Protein AF-A0A917TD80-F1 (afdb_monomer_lite)

Secondary structure (DSSP, 8-state):
-GGGGTTHHHHHHHHHHHHHHHHHHHHHHH-HHHHHHHHHHHHHHHHHHHHHHHHHHHHHHH-GGGHHHHHHHHHHHHHHHHHHHHHHHHTTT-TTHHHHHHHHHHHHHHHHHHHHHHHHHS--S----

Structure (mmCIF, N/CA/C/O backbone):
data_AF-A0A917TD80-F1
#
_entry.id   AF-A0A917TD80-F1
#
loop_
_atom_site.group_PDB
_atom_site.id
_atom_site.type_symbol
_atom_site.label_atom_id
_atom_site.label_alt_id
_atom_site.label_comp_id
_atom_site.label_asym_id
_atom_site.label_entity_id
_atom_site.label_seq_id
_atom_site.pdbx_PDB_ins_code
_atom_site.Cartn_x
_atom_site.Cartn_y
_atom_site.Cartn_z
_atom_site.occupancy
_atom_site.B_iso_or_equiv
_atom_site.auth_seq_id
_atom_site.auth_comp_id
_atom_site.auth_asym_id
_atom_site.auth_atom_id
_atom_site.pdbx_PDB_model_num
ATOM 1 N N . MET A 1 1 ? -18.780 4.082 11.396 1.00 79.00 1 MET A N 1
ATOM 2 C CA . MET A 1 1 ? -17.655 3.955 10.441 1.00 79.00 1 MET A CA 1
ATOM 3 C C . MET A 1 1 ? -16.436 4.791 10.845 1.00 79.00 1 MET A C 1
ATOM 5 O O . MET A 1 1 ? -15.407 4.204 11.138 1.00 79.00 1 MET A O 1
ATOM 9 N N . LYS A 1 2 ? -16.550 6.126 10.973 1.00 76.6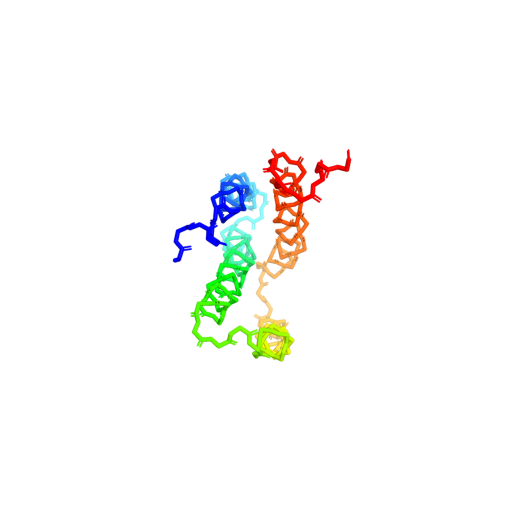2 2 LYS A N 1
ATOM 10 C CA . LYS A 1 2 ? -15.425 7.053 11.251 1.00 76.62 2 LYS A CA 1
ATOM 11 C C . LYS A 1 2 ? -14.488 6.639 12.404 1.00 76.62 2 LYS A C 1
ATOM 13 O O . LYS A 1 2 ? -13.281 6.622 12.209 1.00 76.62 2 LYS A O 1
ATOM 18 N N . LYS A 1 3 ? -15.024 6.230 13.566 1.00 81.44 3 LYS A N 1
ATOM 19 C CA . LYS A 1 3 ? -14.215 5.764 14.718 1.00 81.44 3 LYS A CA 1
ATOM 20 C C . LYS A 1 3 ? -13.378 4.505 14.419 1.00 81.44 3 LYS A C 1
ATOM 22 O O . LYS A 1 3 ? -12.277 4.378 14.927 1.00 81.44 3 LYS A O 1
ATOM 27 N N . ARG A 1 4 ? -13.866 3.590 13.570 1.00 82.00 4 ARG A N 1
ATOM 28 C CA . ARG A 1 4 ? -13.180 2.319 13.250 1.00 82.00 4 ARG A CA 1
ATO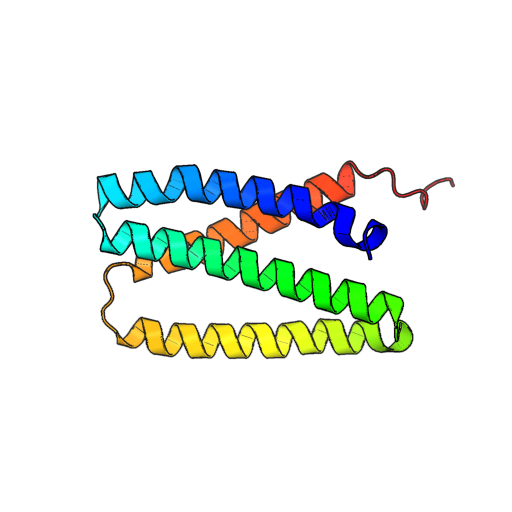M 29 C C . ARG A 1 4 ? -12.062 2.478 12.207 1.00 82.00 4 ARG A C 1
ATOM 31 O O . ARG A 1 4 ? -11.232 1.590 12.071 1.00 82.00 4 ARG A O 1
ATOM 38 N N . LEU A 1 5 ? -12.022 3.610 11.499 1.00 90.06 5 LEU A N 1
ATOM 39 C CA . LEU A 1 5 ? -11.054 3.907 10.432 1.00 90.06 5 LEU A CA 1
ATOM 40 C C . LEU A 1 5 ? -10.058 5.012 10.816 1.00 90.06 5 LEU A C 1
ATOM 42 O O . LEU A 1 5 ? -9.388 5.562 9.950 1.00 90.06 5 LEU A O 1
ATOM 46 N N . GLN A 1 6 ? -9.932 5.352 12.103 1.00 90.12 6 GLN A N 1
ATOM 47 C CA . GLN A 1 6 ? -9.017 6.413 12.556 1.00 90.12 6 GLN A CA 1
ATOM 48 C C . GLN A 1 6 ? -7.534 6.104 12.293 1.00 90.12 6 GLN A C 1
ATOM 50 O O . GLN A 1 6 ? -6.727 7.026 12.245 1.00 90.12 6 GLN A O 1
ATOM 55 N N . HIS A 1 7 ? -7.191 4.832 12.084 1.00 88.94 7 HIS A N 1
ATOM 56 C CA . HIS A 1 7 ? -5.853 4.380 11.703 1.00 88.94 7 HIS A CA 1
ATOM 57 C C . HIS A 1 7 ? -5.543 4.585 10.212 1.00 88.94 7 HIS A C 1
ATOM 59 O O . HIS A 1 7 ? -4.379 4.606 9.820 1.00 88.94 7 HIS A O 1
ATOM 65 N N . LEU A 1 8 ? -6.574 4.712 9.369 1.00 91.81 8 LEU A N 1
ATOM 66 C CA . LEU A 1 8 ? -6.432 4.719 7.915 1.00 91.81 8 LEU A CA 1
ATOM 67 C C . LEU A 1 8 ? -5.629 5.928 7.391 1.00 91.81 8 LEU A C 1
ATOM 69 O O . LEU A 1 8 ? -4.762 5.715 6.545 1.00 91.81 8 LEU A O 1
ATOM 73 N N . PRO A 1 9 ? -5.819 7.167 7.900 1.00 95.00 9 PRO A N 1
ATOM 74 C CA . PRO A 1 9 ? -5.027 8.313 7.454 1.00 95.00 9 PRO A CA 1
ATOM 75 C C . PRO A 1 9 ? -3.518 8.134 7.645 1.00 95.00 9 PRO A C 1
ATOM 77 O O . PRO A 1 9 ? -2.756 8.554 6.784 1.00 95.00 9 PRO A O 1
ATOM 80 N N . ALA A 1 10 ? -3.075 7.482 8.727 1.00 94.25 10 ALA A N 1
ATOM 81 C CA . ALA A 1 10 ? -1.650 7.260 8.978 1.00 94.25 10 ALA A CA 1
ATOM 82 C C . ALA A 1 10 ? -1.012 6.384 7.887 1.00 94.25 10 ALA A C 1
ATOM 84 O O . ALA A 1 10 ? 0.030 6.741 7.340 1.00 94.25 10 ALA A O 1
ATOM 85 N N . GLY A 1 11 ? -1.673 5.277 7.526 1.00 95.56 11 GLY A N 1
ATOM 86 C CA . GLY A 1 11 ? -1.233 4.410 6.430 1.00 95.56 11 GLY A CA 1
ATOM 87 C C . GLY A 1 11 ? -1.257 5.125 5.078 1.00 95.56 11 GLY A C 1
ATOM 88 O O . GLY A 1 11 ? -0.279 5.075 4.341 1.00 95.56 11 GLY A O 1
ATOM 89 N N . LEU A 1 12 ? -2.332 5.861 4.777 1.00 97.25 12 LEU A N 1
ATOM 90 C CA . LEU A 1 12 ? -2.465 6.593 3.513 1.00 97.25 12 LEU A CA 1
ATOM 91 C C . LEU A 1 12 ? -1.404 7.687 3.343 1.00 97.25 12 LEU A C 1
ATOM 93 O O . LEU A 1 12 ? -0.837 7.807 2.262 1.00 97.25 12 LEU A O 1
ATOM 97 N N . ILE A 1 13 ? -1.097 8.451 4.397 1.00 97.81 13 ILE A N 1
ATOM 98 C CA . ILE A 1 13 ? -0.032 9.465 4.365 1.00 97.81 13 ILE A CA 1
ATOM 99 C C . ILE A 1 13 ? 1.328 8.798 4.141 1.00 97.81 13 ILE A C 1
ATOM 101 O O . ILE A 1 13 ? 2.110 9.270 3.318 1.00 97.81 13 ILE A O 1
ATOM 105 N N . ALA A 1 14 ? 1.600 7.683 4.825 1.00 97.50 14 ALA A N 1
ATOM 106 C CA . ALA A 1 14 ? 2.851 6.950 4.660 1.00 97.50 14 ALA A CA 1
ATOM 107 C C . ALA A 1 14 ? 3.014 6.395 3.232 1.00 97.50 14 ALA A C 1
ATOM 109 O O . ALA A 1 14 ? 4.082 6.532 2.638 1.00 97.50 14 ALA A O 1
ATOM 110 N N . MET A 1 15 ? 1.950 5.843 2.640 1.00 98.44 15 MET A N 1
ATOM 111 C CA . MET A 1 15 ? 1.978 5.380 1.248 1.00 98.44 15 MET A CA 1
ATOM 112 C C . MET A 1 15 ? 2.065 6.531 0.247 1.00 98.44 15 MET A C 1
ATOM 114 O O . MET A 1 15 ? 2.743 6.390 -0.766 1.00 98.44 15 MET A O 1
ATOM 118 N N . ALA A 1 16 ? 1.424 7.672 0.516 1.00 97.94 16 ALA A N 1
ATOM 119 C CA . ALA A 1 16 ? 1.546 8.860 -0.325 1.00 97.94 16 ALA A CA 1
ATOM 120 C C . ALA A 1 16 ? 2.989 9.384 -0.332 1.00 97.94 16 ALA A C 1
ATOM 122 O O . ALA A 1 16 ? 3.531 9.667 -1.397 1.00 97.94 16 ALA A O 1
ATOM 123 N N . ALA A 1 17 ? 3.641 9.437 0.834 1.00 98.19 17 ALA A N 1
ATOM 124 C CA . ALA A 1 17 ? 5.058 9.774 0.932 1.00 98.19 17 ALA A CA 1
ATOM 125 C C . ALA A 1 17 ? 5.929 8.766 0.165 1.00 98.19 17 ALA A C 1
ATOM 127 O O . ALA A 1 17 ? 6.790 9.168 -0.617 1.00 98.19 17 ALA A O 1
ATOM 128 N N . LEU A 1 18 ? 5.663 7.464 0.323 1.00 98.12 18 LEU A N 1
ATOM 129 C CA . LEU A 1 18 ? 6.372 6.421 -0.416 1.00 98.12 18 LEU A CA 1
ATOM 130 C C . LEU A 1 18 ? 6.207 6.596 -1.933 1.00 98.12 18 LEU A C 1
ATOM 132 O O . LEU A 1 18 ? 7.197 6.537 -2.656 1.00 98.12 18 LEU A O 1
ATOM 136 N N . LEU A 1 19 ? 4.991 6.866 -2.416 1.00 98.12 19 LEU A N 1
ATOM 137 C CA . LEU A 1 19 ? 4.696 7.097 -3.832 1.00 98.12 19 LEU A CA 1
ATOM 138 C C . LEU A 1 19 ? 5.465 8.305 -4.383 1.00 98.12 19 LEU A C 1
ATOM 140 O O . LEU A 1 19 ? 6.137 8.192 -5.406 1.00 98.12 19 LEU A O 1
ATOM 144 N N . VAL A 1 20 ? 5.383 9.444 -3.687 1.00 98.44 20 VAL A N 1
ATOM 145 C CA . VAL A 1 20 ? 6.007 10.714 -4.095 1.00 98.44 20 VAL A CA 1
ATOM 146 C C . VAL A 1 20 ? 7.527 10.596 -4.178 1.00 98.44 20 VAL A C 1
ATOM 148 O O . VAL A 1 20 ? 8.134 11.250 -5.016 1.00 98.44 20 VAL A O 1
ATOM 151 N N . VAL A 1 21 ? 8.150 9.754 -3.353 1.00 98.25 21 VAL A N 1
ATOM 152 C CA . VAL A 1 21 ? 9.602 9.530 -3.393 1.00 98.25 21 VAL A CA 1
ATOM 153 C C . VAL A 1 21 ? 9.986 8.505 -4.460 1.00 98.25 21 VAL A C 1
ATOM 155 O O . VAL A 1 21 ? 10.914 8.720 -5.236 1.00 98.25 21 VAL A O 1
ATOM 158 N N . THR A 1 22 ? 9.288 7.373 -4.506 1.00 97.81 22 THR A N 1
ATOM 159 C CA . THR A 1 22 ? 9.727 6.214 -5.295 1.00 97.81 22 THR A CA 1
ATOM 160 C C . THR A 1 22 ? 9.391 6.321 -6.777 1.00 97.81 22 THR A C 1
ATOM 162 O O . THR A 1 22 ? 10.182 5.859 -7.593 1.00 97.81 22 THR A O 1
ATOM 165 N N . VAL A 1 23 ? 8.277 6.958 -7.153 1.00 98.12 23 VAL A N 1
ATOM 166 C CA . VAL A 1 23 ? 7.901 7.111 -8.568 1.00 98.12 23 VAL A CA 1
ATOM 167 C C . VAL A 1 23 ? 8.890 8.009 -9.323 1.00 98.12 23 VAL A C 1
ATOM 169 O O . VAL A 1 23 ? 9.384 7.567 -10.362 1.00 98.12 23 VAL A O 1
ATOM 172 N N . PRO A 1 24 ? 9.262 9.211 -8.831 1.00 98.19 24 PRO A N 1
ATOM 173 C CA . PRO A 1 24 ? 10.288 10.023 -9.484 1.00 98.19 24 PRO A CA 1
ATOM 174 C C . PRO A 1 24 ? 11.659 9.346 -9.493 1.00 98.19 24 PRO A C 1
ATOM 176 O O . PRO A 1 24 ? 12.374 9.442 -10.486 1.00 98.19 24 PRO A O 1
ATOM 179 N N . LEU A 1 25 ? 12.015 8.628 -8.421 1.00 97.75 25 LEU A N 1
ATOM 180 C CA . LEU A 1 25 ? 13.277 7.891 -8.344 1.00 97.75 25 LEU A CA 1
ATOM 181 C C . LEU A 1 25 ? 13.355 6.784 -9.405 1.00 97.75 25 LEU A C 1
ATOM 183 O O . LEU A 1 25 ? 14.361 6.671 -10.102 1.00 97.75 25 LEU A O 1
ATOM 187 N N . ALA A 1 26 ? 12.288 5.996 -9.549 1.00 97.12 26 ALA A N 1
ATOM 188 C CA . ALA A 1 26 ? 12.190 4.946 -10.556 1.00 97.12 26 ALA A CA 1
ATOM 189 C C . ALA A 1 26 ? 12.195 5.528 -11.977 1.00 97.12 26 ALA A C 1
ATOM 191 O O . ALA A 1 26 ? 12.901 5.017 -12.845 1.00 97.12 26 ALA A O 1
ATOM 192 N N . LEU A 1 27 ? 11.473 6.636 -12.196 1.00 97.56 27 LEU A N 1
ATOM 193 C CA . LEU A 1 27 ? 11.469 7.355 -13.471 1.00 97.56 27 LEU A CA 1
ATOM 194 C C . LEU A 1 27 ? 12.871 7.828 -13.860 1.00 97.56 27 LEU A C 1
ATOM 196 O O . LEU A 1 27 ? 13.285 7.644 -15.000 1.00 97.56 27 LEU A O 1
ATOM 200 N N . TRP A 1 28 ? 13.587 8.436 -12.914 1.00 98.00 28 TRP A N 1
ATOM 201 C CA . TRP A 1 28 ? 14.918 8.986 -13.141 1.00 98.00 28 TRP A CA 1
ATOM 202 C C . TRP A 1 28 ? 15.969 7.901 -13.397 1.00 98.00 28 TRP A C 1
ATOM 204 O O . TRP A 1 28 ? 16.838 8.088 -14.244 1.00 98.00 28 TRP A O 1
ATOM 214 N N . ARG A 1 29 ? 15.888 6.771 -12.685 1.00 97.06 29 ARG A N 1
ATOM 215 C CA . ARG A 1 29 ? 16.884 5.696 -12.767 1.00 97.06 29 ARG A CA 1
ATOM 216 C C . ARG A 1 29 ? 16.671 4.772 -13.968 1.00 97.06 29 ARG A C 1
ATOM 218 O O . ARG A 1 29 ? 17.626 4.475 -14.674 1.00 97.06 29 ARG A O 1
ATOM 225 N N . ASP A 1 30 ? 15.434 4.320 -14.171 1.00 95.50 30 ASP A N 1
ATOM 226 C CA . ASP A 1 30 ? 15.115 3.184 -15.048 1.00 95.50 30 ASP A CA 1
ATOM 227 C C . ASP A 1 30 ? 13.960 3.494 -16.034 1.00 95.50 30 ASP A C 1
ATOM 229 O O . ASP A 1 30 ? 13.514 2.628 -16.789 1.00 95.50 30 ASP A O 1
ATOM 233 N N . GLY A 1 31 ? 13.466 4.738 -16.061 1.00 96.62 31 GLY A N 1
ATOM 234 C CA . GLY A 1 31 ? 12.514 5.233 -17.057 1.00 96.62 31 GLY A CA 1
ATOM 235 C C . GLY A 1 31 ? 11.030 5.000 -16.740 1.00 96.62 31 GLY A C 1
ATOM 236 O O . GLY A 1 31 ? 10.620 4.643 -15.635 1.00 96.62 31 GLY A O 1
ATOM 237 N N . ALA A 1 32 ? 10.174 5.243 -17.737 1.00 97.06 32 ALA A N 1
ATOM 238 C CA . ALA A 1 32 ? 8.718 5.292 -17.554 1.00 97.06 32 ALA A CA 1
ATOM 239 C C . ALA A 1 32 ? 8.090 3.940 -17.153 1.00 97.06 32 ALA A C 1
ATOM 241 O O . ALA A 1 32 ? 7.130 3.895 -16.376 1.00 97.06 32 ALA A O 1
ATOM 242 N N . ALA A 1 33 ? 8.641 2.824 -17.642 1.00 96.31 33 ALA A N 1
ATOM 243 C CA . ALA A 1 33 ? 8.178 1.490 -17.259 1.00 96.31 33 ALA A CA 1
ATOM 244 C C . ALA A 1 33 ? 8.449 1.206 -15.770 1.00 96.31 33 ALA A C 1
ATOM 246 O O . ALA A 1 33 ? 7.586 0.685 -15.069 1.00 96.31 33 ALA A O 1
ATOM 247 N N . ALA A 1 34 ? 9.604 1.629 -15.256 1.00 96.50 34 ALA A N 1
ATOM 248 C CA . ALA A 1 34 ? 9.926 1.532 -13.838 1.00 96.50 34 ALA A CA 1
ATOM 249 C C . ALA A 1 34 ? 9.027 2.428 -12.975 1.00 96.50 34 ALA A C 1
ATOM 251 O O . ALA A 1 34 ? 8.511 1.978 -11.953 1.00 96.50 34 ALA A O 1
ATOM 252 N N . ALA A 1 35 ? 8.771 3.665 -13.411 1.00 97.62 35 ALA A N 1
ATOM 253 C CA . ALA A 1 35 ? 7.867 4.590 -12.724 1.00 97.62 35 ALA A CA 1
ATOM 254 C C . ALA A 1 35 ? 6.438 4.036 -12.598 1.00 97.62 35 ALA A C 1
ATOM 256 O O . ALA A 1 35 ? 5.819 4.125 -11.536 1.00 97.62 35 ALA A O 1
ATOM 257 N N . SER A 1 36 ? 5.923 3.424 -13.669 1.00 97.62 36 SER A N 1
ATOM 258 C CA . SER A 1 36 ? 4.610 2.768 -13.657 1.00 97.62 36 SER A CA 1
ATOM 259 C C . SER A 1 36 ? 4.601 1.500 -12.800 1.00 97.62 36 SER A C 1
ATOM 261 O O . SER A 1 36 ? 3.648 1.297 -12.052 1.00 97.62 36 SER A O 1
ATOM 263 N N . GLY A 1 37 ? 5.678 0.707 -12.811 1.00 96.69 37 GLY A N 1
ATOM 264 C CA . GLY A 1 37 ? 5.882 -0.404 -11.876 1.00 96.69 37 GLY A CA 1
ATOM 265 C C . GLY A 1 37 ? 5.851 0.038 -10.413 1.00 96.69 37 GLY A C 1
ATOM 266 O O . GLY A 1 37 ? 5.123 -0.531 -9.598 1.00 96.69 37 GLY A O 1
ATOM 267 N N . ALA A 1 38 ? 6.573 1.110 -10.089 1.00 98.00 38 ALA A N 1
ATOM 268 C CA . ALA A 1 38 ? 6.594 1.696 -8.757 1.00 98.00 38 ALA A CA 1
ATOM 269 C C . ALA A 1 38 ? 5.193 2.162 -8.314 1.00 98.00 38 ALA A C 1
ATOM 271 O O . ALA A 1 38 ? 4.712 1.793 -7.237 1.00 98.00 38 ALA A O 1
ATOM 272 N N . ALA A 1 39 ? 4.501 2.915 -9.174 1.00 98.19 39 ALA A N 1
ATOM 273 C CA . ALA A 1 39 ? 3.142 3.373 -8.908 1.00 98.19 39 ALA A CA 1
ATOM 274 C C . ALA A 1 39 ? 2.162 2.202 -8.724 1.00 98.19 39 ALA A C 1
ATOM 276 O O . ALA A 1 39 ? 1.341 2.229 -7.806 1.00 98.19 39 ALA A O 1
ATOM 277 N N . ALA A 1 40 ? 2.275 1.154 -9.546 1.00 97.12 40 ALA A N 1
ATOM 278 C CA . ALA A 1 40 ? 1.451 -0.045 -9.445 1.00 97.12 40 ALA A CA 1
ATOM 279 C C . ALA A 1 40 ? 1.678 -0.790 -8.122 1.00 97.12 40 ALA A C 1
ATOM 281 O O . ALA A 1 40 ? 0.707 -1.160 -7.465 1.00 97.12 40 ALA A O 1
ATOM 282 N N . GLY A 1 41 ? 2.931 -0.956 -7.684 1.00 97.00 41 GLY A N 1
ATOM 283 C CA . GLY A 1 41 ? 3.252 -1.639 -6.426 1.00 97.00 41 GLY A CA 1
ATOM 284 C C . GLY A 1 41 ? 2.693 -0.905 -5.205 1.00 97.00 41 GLY A C 1
ATOM 285 O O . GLY A 1 41 ? 1.991 -1.495 -4.380 1.00 97.00 41 GLY A O 1
ATOM 286 N N . VAL A 1 42 ? 2.921 0.411 -5.131 1.00 98.31 42 VAL A N 1
ATOM 287 C CA . VAL A 1 42 ? 2.377 1.265 -4.061 1.00 98.31 42 VAL A CA 1
ATOM 288 C C . VAL A 1 42 ? 0.848 1.304 -4.099 1.00 98.31 42 VAL A C 1
ATOM 290 O O . VAL A 1 42 ? 0.195 1.162 -3.059 1.00 98.31 42 VAL A O 1
ATOM 293 N N . GLY A 1 43 ? 0.265 1.464 -5.287 1.00 97.75 43 GLY A N 1
ATOM 294 C CA . GLY A 1 43 ? -1.180 1.490 -5.490 1.00 97.75 43 GLY A CA 1
ATOM 295 C C . GLY A 1 43 ? -1.844 0.184 -5.063 1.00 97.75 43 GLY A C 1
ATOM 296 O O . GLY A 1 43 ? -2.828 0.213 -4.324 1.00 97.75 43 GLY A O 1
ATOM 297 N N . LEU A 1 44 ? -1.265 -0.958 -5.442 1.00 97.06 44 LEU A N 1
ATOM 298 C CA . LEU A 1 44 ? -1.765 -2.284 -5.089 1.00 97.06 44 LEU A CA 1
ATOM 299 C C . LEU A 1 44 ? -1.851 -2.465 -3.573 1.00 97.06 44 LEU A C 1
ATOM 301 O O . LEU A 1 44 ? -2.902 -2.851 -3.059 1.00 97.06 44 LEU A O 1
ATOM 305 N N . VAL A 1 45 ? -0.777 -2.149 -2.843 1.00 97.44 45 VAL A N 1
ATOM 306 C CA . VAL A 1 45 ? -0.767 -2.244 -1.376 1.00 97.44 45 VAL A CA 1
ATOM 307 C C . VAL A 1 45 ? -1.797 -1.292 -0.771 1.00 97.44 45 VAL A C 1
ATOM 309 O O . VAL A 1 45 ? -2.614 -1.714 0.049 1.00 97.44 45 VAL A O 1
ATOM 312 N N . THR A 1 46 ? -1.808 -0.033 -1.210 1.00 98.00 46 THR A N 1
ATOM 313 C CA . THR A 1 46 ? -2.708 1.006 -0.688 1.00 98.00 46 THR A CA 1
ATOM 314 C C . THR A 1 46 ? -4.174 0.609 -0.839 1.00 98.00 46 THR A C 1
ATOM 316 O O . THR A 1 46 ? -4.931 0.637 0.135 1.00 98.00 46 THR A O 1
ATOM 319 N N . LEU A 1 47 ? -4.573 0.194 -2.044 1.00 97.25 47 LEU A N 1
ATOM 320 C CA . LEU A 1 47 ? -5.929 -0.265 -2.340 1.00 97.25 47 LEU A CA 1
ATOM 321 C C . LEU A 1 47 ? -6.269 -1.505 -1.522 1.00 97.25 47 LEU A C 1
ATOM 323 O O . LEU A 1 47 ? -7.309 -1.557 -0.869 1.00 97.25 47 LEU A O 1
ATOM 327 N N . SER A 1 48 ? -5.366 -2.483 -1.509 1.00 96.19 48 SER A N 1
ATOM 328 C CA . SER A 1 48 ? -5.590 -3.753 -0.837 1.00 96.19 48 SER A CA 1
ATOM 329 C C . SER A 1 48 ? -5.816 -3.586 0.667 1.00 96.19 48 SER A C 1
ATOM 331 O O . SER A 1 48 ? -6.769 -4.138 1.211 1.00 96.19 48 SER A O 1
ATOM 333 N N . TYR A 1 49 ? -4.971 -2.814 1.353 1.00 96.06 49 TYR A N 1
ATOM 334 C CA . TYR A 1 49 ? -5.118 -2.581 2.791 1.00 96.06 49 TYR A CA 1
ATOM 335 C C . TYR A 1 49 ? -6.322 -1.696 3.111 1.00 96.06 49 TYR A C 1
ATOM 337 O O . TYR A 1 49 ? -7.038 -1.973 4.072 1.00 96.06 49 TYR A O 1
ATOM 345 N N . THR A 1 50 ? -6.603 -0.689 2.281 1.00 97.00 50 THR A N 1
ATOM 346 C CA . THR A 1 50 ? -7.777 0.173 2.465 1.00 97.00 5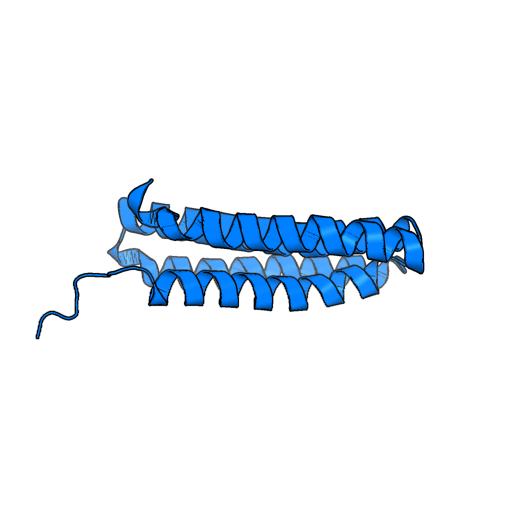0 THR A CA 1
ATOM 347 C C . THR A 1 50 ? -9.074 -0.624 2.350 1.00 97.00 50 THR A C 1
ATOM 349 O O . THR A 1 50 ? -9.926 -0.534 3.233 1.00 97.00 50 THR A O 1
ATOM 352 N N . LEU A 1 51 ? -9.213 -1.455 1.312 1.00 96.12 51 LEU A N 1
ATOM 3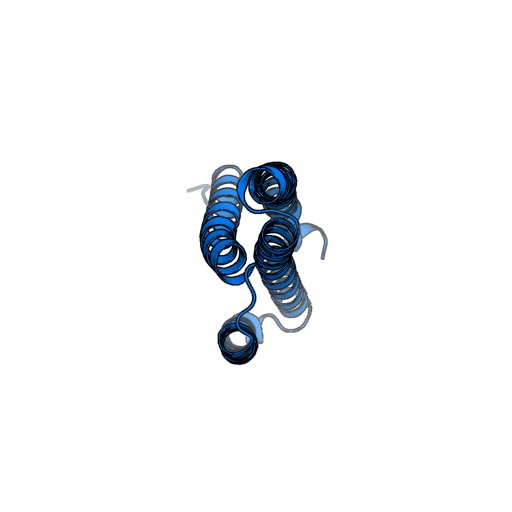53 C CA . LEU A 1 51 ? -10.384 -2.313 1.129 1.00 96.12 51 LEU A CA 1
ATOM 354 C C . LEU A 1 51 ? -10.540 -3.302 2.288 1.00 96.12 51 LEU A C 1
ATOM 356 O O . LEU A 1 51 ? -11.639 -3.429 2.825 1.00 96.12 51 LEU A O 1
ATOM 360 N N . SER A 1 52 ? -9.452 -3.937 2.739 1.00 94.94 52 SER A N 1
ATOM 361 C CA . SER A 1 52 ? -9.493 -4.812 3.917 1.00 94.94 52 SER A CA 1
ATOM 362 C C . SER A 1 52 ? -9.984 -4.070 5.166 1.00 94.94 52 SER A C 1
ATOM 364 O O . SER A 1 52 ? -10.890 -4.555 5.844 1.00 94.94 52 SER A O 1
ATOM 366 N N . SER A 1 53 ? -9.467 -2.868 5.446 1.00 94.69 53 SER A N 1
ATOM 367 C CA . SER A 1 53 ? -9.923 -2.050 6.578 1.00 94.69 53 SER A CA 1
ATOM 368 C C . SER A 1 53 ? -11.407 -1.687 6.477 1.00 94.69 53 SER A C 1
ATOM 370 O O . SER A 1 53 ? -12.108 -1.696 7.490 1.00 94.69 53 SER A O 1
ATOM 372 N N . LEU A 1 54 ? -11.912 -1.396 5.273 1.00 96.06 54 LEU A N 1
ATOM 373 C CA . LEU A 1 54 ? -13.329 -1.101 5.045 1.00 96.06 54 LEU A CA 1
ATOM 374 C C . LEU A 1 54 ? -14.220 -2.323 5.294 1.00 96.06 54 LEU A C 1
ATOM 376 O O . LEU A 1 54 ? -15.220 -2.200 6.000 1.00 96.06 54 LEU A O 1
ATOM 380 N N . VAL A 1 55 ? -13.843 -3.495 4.773 1.00 95.75 55 VAL A N 1
ATOM 381 C CA . VAL A 1 55 ? -14.577 -4.756 4.979 1.00 95.75 55 VAL A CA 1
ATOM 382 C C . VAL A 1 55 ? -14.643 -5.107 6.464 1.00 95.75 55 VAL A C 1
ATOM 384 O O . VAL A 1 55 ? -15.719 -5.409 6.987 1.00 95.75 55 VAL A O 1
ATOM 387 N N . ILE A 1 56 ? -13.519 -5.000 7.176 1.00 94.06 56 ILE A N 1
ATOM 388 C CA . ILE A 1 56 ? -13.451 -5.266 8.618 1.00 94.06 56 ILE A CA 1
ATOM 389 C C . ILE A 1 56 ? -14.322 -4.264 9.386 1.00 94.06 56 ILE A C 1
ATOM 391 O O . ILE A 1 56 ? -15.149 -4.661 10.207 1.00 94.06 56 ILE A O 1
ATOM 395 N N . ALA A 1 57 ? -14.195 -2.965 9.095 1.00 94.25 57 ALA A N 1
ATOM 396 C CA . ALA A 1 57 ? -14.964 -1.928 9.778 1.00 94.25 57 ALA A CA 1
ATOM 397 C C . ALA A 1 57 ? -16.474 -2.049 9.524 1.00 94.25 57 ALA A C 1
ATOM 399 O O . ALA A 1 57 ? -17.270 -1.781 10.427 1.00 94.25 57 ALA A O 1
ATOM 400 N N . TRP A 1 58 ? -16.875 -2.456 8.319 1.00 95.38 58 TRP A N 1
ATOM 401 C CA . TRP A 1 58 ? -18.265 -2.743 7.978 1.00 95.38 58 TRP A CA 1
ATOM 402 C C . TRP A 1 58 ? -18.790 -3.976 8.718 1.00 95.38 58 TRP A C 1
ATOM 404 O O . TRP A 1 58 ? -19.853 -3.912 9.339 1.00 95.38 58 TRP A O 1
ATOM 414 N N . THR A 1 59 ? -18.013 -5.058 8.745 1.00 94.81 59 THR A N 1
ATOM 415 C CA . THR A 1 59 ? -18.388 -6.300 9.435 1.00 94.81 59 THR A CA 1
ATOM 416 C C . THR A 1 5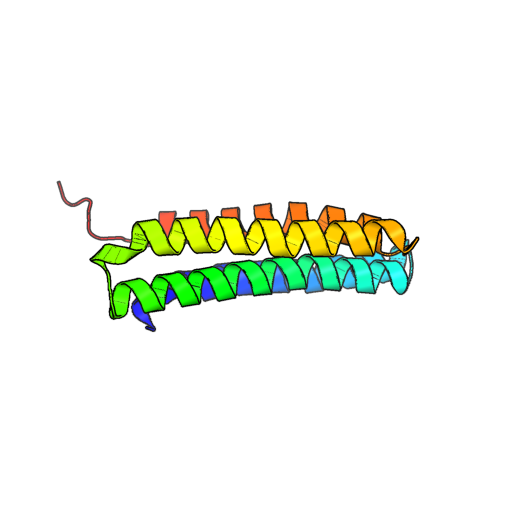9 ? -18.559 -6.071 10.933 1.00 94.81 59 THR A C 1
ATOM 418 O O . THR A 1 59 ? -19.564 -6.470 11.513 1.00 94.81 59 THR A O 1
ATOM 421 N N . ASP A 1 60 ? -17.649 -5.325 11.558 1.00 93.94 60 ASP A N 1
ATOM 422 C CA . ASP A 1 60 ? -17.745 -4.954 12.973 1.00 93.94 60 ASP A CA 1
ATOM 423 C C . ASP A 1 60 ? -18.961 -4.050 13.277 1.00 93.94 60 ASP A C 1
ATOM 425 O O . ASP A 1 60 ? -19.408 -3.948 14.419 1.00 93.94 60 ASP A O 1
ATOM 429 N N . LEU A 1 61 ? -19.525 -3.355 12.282 1.00 94.12 61 LEU A N 1
ATOM 430 C CA . LEU A 1 61 ? -20.767 -2.589 12.451 1.00 94.12 61 LEU A CA 1
ATOM 431 C C . LEU A 1 61 ? -22.027 -3.443 12.285 1.00 94.12 61 LEU A C 1
ATOM 433 O O . LEU A 1 61 ? -23.022 -3.140 12.939 1.00 94.12 61 LEU A O 1
ATOM 437 N N . ARG A 1 62 ? -22.019 -4.451 11.403 1.00 95.12 62 ARG A N 1
ATOM 438 C CA . ARG A 1 62 ? -23.247 -5.152 10.990 1.00 95.12 62 ARG A CA 1
ATOM 439 C C . ARG A 1 62 ? -23.373 -6.585 11.497 1.00 95.12 62 ARG A C 1
ATOM 441 O O . ARG A 1 62 ? -24.481 -7.013 11.794 1.00 95.12 62 ARG A O 1
ATOM 448 N N . ALA A 1 63 ? -22.264 -7.306 11.615 1.00 93.81 63 ALA A N 1
ATOM 449 C CA . ALA A 1 63 ? -22.234 -8.714 11.992 1.00 93.81 63 ALA A CA 1
ATOM 450 C C . ALA A 1 63 ? -20.935 -9.040 12.745 1.00 93.81 63 ALA A C 1
ATOM 452 O O . ALA A 1 63 ? -20.110 -9.827 12.290 1.00 93.81 63 ALA A O 1
ATOM 453 N N . ARG A 1 64 ? -20.745 -8.431 13.924 1.00 93.44 64 ARG A N 1
ATOM 454 C CA . ARG A 1 64 ? -19.519 -8.589 14.730 1.00 93.44 64 ARG A CA 1
ATOM 455 C C . ARG A 1 64 ? -19.169 -10.052 15.042 1.00 93.44 64 ARG A C 1
ATOM 457 O O . ARG A 1 64 ? -17.991 -10.381 15.105 1.00 93.44 64 ARG A O 1
ATOM 464 N N . HIS A 1 65 ? -20.160 -10.931 15.192 1.00 94.44 65 HIS A N 1
ATOM 465 C CA . HIS A 1 65 ? -19.929 -12.364 15.419 1.00 94.44 65 HIS A CA 1
ATOM 466 C C . HIS A 1 65 ? -19.231 -13.062 14.233 1.00 94.44 65 HIS A C 1
ATOM 468 O O . HIS A 1 65 ? -18.601 -14.096 14.423 1.00 94.44 65 HIS A O 1
ATOM 474 N N . LEU A 1 66 ? -19.280 -12.478 13.029 1.00 95.56 66 LEU A N 1
ATOM 475 C CA . LEU A 1 66 ? -18.588 -12.963 11.830 1.00 95.56 66 LEU A CA 1
ATOM 476 C C . LEU A 1 66 ? -17.245 -12.266 11.580 1.00 95.56 66 LEU A C 1
ATOM 478 O O . LEU A 1 66 ? -16.617 -12.529 10.558 1.00 95.56 66 LEU A O 1
ATOM 482 N N . LEU A 1 67 ? -16.780 -11.390 12.479 1.00 94.88 67 LEU A N 1
ATOM 483 C CA . LEU A 1 67 ? -15.575 -10.588 12.249 1.00 94.88 67 LEU A CA 1
ATOM 484 C C . LEU A 1 67 ? -14.354 -11.456 11.924 1.00 94.88 67 LEU A C 1
ATOM 486 O O . LEU A 1 67 ? -13.652 -11.179 10.957 1.00 94.88 67 LEU A O 1
ATOM 490 N N . MET A 1 68 ? -14.132 -12.516 12.704 1.00 95.50 68 MET A N 1
ATOM 491 C CA . MET A 1 68 ? -12.995 -13.421 12.517 1.00 95.50 68 MET A CA 1
ATOM 492 C C . MET A 1 68 ? -13.089 -14.214 11.199 1.00 95.50 68 MET A C 1
ATOM 494 O O . MET A 1 68 ? -12.148 -14.124 10.407 1.00 95.50 68 MET A O 1
ATOM 498 N N . PRO A 1 69 ? -14.204 -14.915 10.892 1.00 96.69 69 PRO A N 1
ATOM 499 C CA . PRO A 1 69 ? -14.386 -15.561 9.591 1.00 96.69 69 PRO A CA 1
ATOM 500 C C . PRO A 1 69 ? -14.221 -14.613 8.401 1.00 96.69 69 PRO A C 1
ATOM 502 O O . PRO A 1 69 ? -13.534 -14.949 7.441 1.00 96.69 69 PRO A O 1
ATOM 505 N N . VAL A 1 70 ? -14.811 -13.414 8.460 1.00 96.50 70 VAL A N 1
ATOM 506 C CA . VAL A 1 70 ? -14.734 -12.444 7.359 1.00 96.50 70 VAL A CA 1
ATOM 507 C C . VAL A 1 70 ? -13.324 -11.886 7.208 1.00 96.50 70 VAL A C 1
ATOM 509 O O . VAL A 1 70 ? -12.854 -11.739 6.081 1.00 96.50 70 VAL A O 1
ATOM 512 N N . ALA A 1 71 ? -12.618 -11.606 8.306 1.00 94.69 71 ALA A N 1
ATOM 513 C CA . ALA A 1 71 ? -11.231 -11.157 8.246 1.00 94.69 71 ALA A CA 1
ATOM 514 C C . ALA A 1 71 ? -10.335 -12.218 7.589 1.00 94.69 71 ALA A C 1
ATOM 516 O O . ALA A 1 71 ? -9.620 -11.906 6.638 1.00 94.69 71 ALA A O 1
ATOM 517 N N . LEU A 1 72 ? -10.426 -13.478 8.026 1.00 96.44 72 LEU A N 1
ATOM 518 C CA . LEU A 1 72 ? -9.670 -14.587 7.433 1.00 96.44 72 LEU A CA 1
ATOM 519 C C . LEU A 1 72 ? -10.039 -14.809 5.961 1.00 96.44 72 LEU A C 1
ATOM 521 O O . LEU A 1 72 ? -9.153 -14.885 5.112 1.00 96.44 72 LEU A O 1
ATOM 525 N N . GLY A 1 73 ? -11.335 -14.831 5.639 1.00 97.06 73 GLY A N 1
ATOM 526 C CA . GLY A 1 73 ? -11.818 -14.947 4.263 1.00 97.06 73 GLY A CA 1
ATOM 527 C C . GLY A 1 73 ? -11.321 -13.809 3.369 1.00 97.06 73 GLY A C 1
ATOM 528 O O . GLY A 1 73 ? -10.916 -14.047 2.234 1.00 97.06 73 GLY A O 1
ATOM 529 N N . THR A 1 74 ? -11.250 -12.585 3.901 1.00 95.69 74 THR A N 1
ATOM 530 C CA . THR A 1 74 ? -10.676 -11.430 3.195 1.00 95.69 74 THR A CA 1
ATOM 531 C C . THR A 1 74 ? -9.210 -11.671 2.849 1.00 95.69 74 THR A C 1
ATOM 533 O O . THR A 1 74 ? -8.806 -11.354 1.734 1.00 95.69 74 THR A O 1
ATOM 536 N N . TYR A 1 75 ? -8.412 -12.252 3.752 1.00 93.81 75 TYR A N 1
ATOM 537 C CA . TYR A 1 75 ? -7.014 -12.584 3.462 1.00 93.81 75 TYR A CA 1
ATOM 538 C C . TYR A 1 75 ? -6.879 -13.680 2.411 1.00 93.81 75 TYR A C 1
ATOM 540 O O . TYR A 1 75 ? -6.070 -13.522 1.500 1.00 93.81 75 TYR A O 1
ATOM 548 N N . VAL A 1 76 ? -7.688 -14.741 2.493 1.00 97.31 76 VAL A N 1
ATOM 549 C CA . VAL A 1 76 ? -7.698 -15.804 1.477 1.00 97.31 76 VAL A CA 1
ATOM 550 C C . VAL A 1 76 ? -7.988 -15.204 0.103 1.00 97.31 76 VAL A C 1
ATOM 552 O O . VAL A 1 76 ? -7.162 -15.314 -0.798 1.00 97.31 76 VAL A O 1
ATOM 555 N N . VAL A 1 77 ? -9.098 -14.473 -0.037 1.00 96.12 77 VAL A N 1
ATOM 556 C CA . VAL A 1 77 ? -9.486 -13.838 -1.306 1.00 96.12 77 VAL A CA 1
ATOM 557 C C . VAL A 1 77 ? -8.405 -12.874 -1.793 1.00 96.12 77 VAL A C 1
ATOM 559 O O . VAL A 1 77 ? -7.995 -12.939 -2.948 1.00 96.12 77 VAL A O 1
ATOM 562 N N . LYS A 1 78 ? -7.906 -12.000 -0.915 1.00 92.12 78 LYS A N 1
ATOM 563 C CA . LYS A 1 78 ? -6.872 -11.012 -1.240 1.00 92.12 78 LYS A CA 1
ATOM 564 C C . LYS A 1 78 ? -5.605 -11.672 -1.772 1.00 92.12 78 LYS A C 1
ATOM 566 O O . LYS A 1 78 ? -5.109 -11.255 -2.814 1.00 92.12 78 LYS A O 1
ATOM 571 N N . PHE A 1 79 ? -5.073 -12.670 -1.072 1.00 93.94 79 PHE A N 1
ATOM 572 C CA . PHE A 1 79 ? -3.832 -13.320 -1.481 1.00 93.94 79 PHE A CA 1
ATOM 573 C C . PHE A 1 79 ? -4.015 -14.164 -2.737 1.00 93.94 79 PHE A C 1
ATOM 575 O O . PHE A 1 79 ? -3.130 -14.147 -3.586 1.00 93.94 79 PHE A O 1
ATOM 582 N N . THR A 1 80 ? -5.164 -14.818 -2.914 1.00 96.56 80 THR A N 1
ATOM 583 C CA . THR A 1 80 ? -5.474 -15.520 -4.163 1.00 96.56 80 THR A CA 1
ATOM 584 C C . THR A 1 80 ? -5.552 -14.549 -5.339 1.00 96.56 80 THR A C 1
ATOM 586 O O . THR A 1 80 ? -4.877 -14.761 -6.341 1.00 96.56 80 THR A O 1
ATOM 589 N N . VAL A 1 81 ? -6.311 -13.456 -5.218 1.00 94.00 81 VAL A N 1
ATOM 590 C CA . VAL A 1 81 ? -6.461 -12.460 -6.293 1.00 94.00 81 VAL A CA 1
ATOM 591 C C . VAL A 1 81 ? -5.119 -11.817 -6.639 1.00 94.00 81 VAL A C 1
ATOM 593 O O . VAL A 1 81 ? -4.766 -11.740 -7.813 1.00 94.00 81 VAL A O 1
ATOM 596 N N . ILE A 1 82 ? -4.349 -11.393 -5.632 1.00 92.50 82 ILE A N 1
ATOM 597 C CA . ILE A 1 82 ? -3.025 -10.801 -5.855 1.00 92.50 82 ILE A CA 1
ATOM 598 C C . ILE A 1 82 ? -2.078 -11.834 -6.467 1.00 92.50 82 ILE A C 1
ATOM 600 O O . ILE A 1 82 ? -1.406 -11.516 -7.439 1.00 92.50 82 ILE A O 1
ATOM 604 N N . GLY A 1 83 ? -2.039 -13.063 -5.950 1.00 92.44 83 GLY A N 1
ATOM 605 C CA . GLY A 1 83 ? -1.170 -14.122 -6.465 1.00 92.44 83 GLY A CA 1
ATOM 606 C C . GLY A 1 83 ? -1.454 -14.454 -7.929 1.00 92.44 83 GLY A C 1
ATOM 607 O O . GLY A 1 83 ? -0.529 -14.495 -8.736 1.00 92.44 83 GLY A O 1
ATOM 608 N N . VAL A 1 84 ? -2.730 -14.600 -8.296 1.00 94.31 84 VAL A N 1
ATOM 609 C CA . VAL A 1 84 ? -3.151 -14.824 -9.688 1.00 94.31 84 VAL A CA 1
ATOM 610 C C . VAL A 1 84 ? -2.770 -13.635 -10.571 1.00 94.31 84 VAL A C 1
ATOM 612 O O . VAL A 1 84 ? -2.200 -13.828 -11.642 1.00 94.31 84 VAL A O 1
ATOM 615 N N . ALA A 1 85 ? -3.015 -12.403 -10.120 1.00 89.69 85 ALA A N 1
ATOM 616 C CA . ALA A 1 85 ? -2.611 -11.214 -10.866 1.00 89.69 85 ALA A CA 1
ATOM 617 C C . ALA A 1 85 ? -1.084 -11.155 -11.065 1.00 89.69 85 ALA A C 1
ATOM 619 O O . ALA A 1 85 ? -0.624 -10.874 -12.168 1.00 89.69 85 ALA A O 1
ATOM 620 N N . MET A 1 86 ? -0.292 -11.463 -10.030 1.00 88.94 86 MET A N 1
ATOM 621 C CA . MET A 1 86 ? 1.173 -11.480 -10.119 1.00 88.94 86 MET A CA 1
ATOM 622 C C . MET A 1 86 ? 1.683 -12.551 -11.074 1.00 88.94 86 MET A C 1
ATOM 624 O O . MET A 1 86 ? 2.638 -12.289 -11.800 1.00 88.94 86 MET A O 1
ATOM 628 N N . TRP A 1 87 ? 1.037 -13.718 -11.124 1.00 91.94 87 TRP A N 1
ATOM 629 C CA . TRP A 1 87 ? 1.364 -14.741 -12.112 1.00 91.94 87 TRP A CA 1
ATOM 630 C C . TRP A 1 87 ? 1.224 -14.172 -13.526 1.00 91.94 87 TRP A C 1
ATOM 632 O O . TRP A 1 87 ? 2.200 -14.174 -14.275 1.00 91.94 87 TRP A O 1
ATOM 642 N N . PHE A 1 88 ? 0.075 -13.593 -13.880 1.00 90.62 88 PHE A N 1
ATOM 643 C CA . PHE A 1 88 ? -0.108 -13.013 -15.215 1.00 90.62 88 PHE A CA 1
ATOM 644 C C . PHE A 1 88 ? 0.916 -11.920 -15.537 1.00 90.62 88 PHE A C 1
ATOM 646 O O . PHE A 1 88 ? 1.485 -11.920 -16.625 1.00 90.62 88 PHE A O 1
ATOM 653 N N . VAL A 1 89 ? 1.197 -11.023 -14.588 1.00 89.19 89 VAL A N 1
ATOM 654 C CA . VAL A 1 89 ? 2.173 -9.942 -14.797 1.00 89.19 89 VAL A CA 1
ATOM 655 C C . VAL A 1 89 ? 3.593 -10.495 -14.969 1.00 89.19 89 VAL A C 1
ATOM 657 O O . VAL A 1 89 ? 4.344 -9.989 -15.799 1.00 89.19 89 VAL A O 1
ATOM 660 N N . SER A 1 90 ? 3.962 -11.553 -14.241 1.00 88.50 90 SER A N 1
ATOM 661 C CA . SER A 1 90 ? 5.285 -12.177 -14.372 1.00 88.50 90 SER A CA 1
ATOM 662 C C . SER A 1 90 ? 5.542 -12.805 -15.743 1.00 88.50 90 SER A C 1
ATOM 664 O O . SER A 1 90 ? 6.693 -12.903 -16.148 1.00 88.50 90 SER A O 1
ATOM 666 N N . GLY A 1 91 ? 4.489 -13.179 -16.478 1.00 88.94 91 GLY A N 1
ATOM 667 C CA . GLY A 1 91 ? 4.600 -13.716 -17.836 1.00 88.94 91 GLY A CA 1
ATOM 668 C C . GLY A 1 91 ? 4.654 -12.656 -18.942 1.00 88.94 91 GLY A C 1
ATOM 669 O O . GLY A 1 91 ? 4.752 -13.019 -20.108 1.00 88.94 91 GLY A O 1
ATOM 670 N N . ALA A 1 92 ? 4.542 -11.366 -18.607 1.00 85.44 92 ALA A N 1
ATOM 671 C CA . ALA A 1 92 ? 4.390 -10.282 -19.581 1.00 85.44 92 ALA A CA 1
ATOM 672 C C . ALA A 1 92 ? 5.706 -9.567 -19.958 1.00 85.44 92 ALA A C 1
ATOM 674 O O . ALA A 1 92 ? 5.645 -8.546 -20.641 1.00 85.44 92 ALA A O 1
ATOM 675 N N . ASP A 1 93 ? 6.868 -10.039 -19.479 1.00 86.31 93 ASP A N 1
ATOM 676 C CA . ASP A 1 93 ? 8.198 -9.415 -19.664 1.00 86.31 93 ASP A CA 1
ATOM 677 C C . ASP A 1 93 ? 8.215 -7.891 -19.431 1.00 86.31 93 ASP A C 1
ATOM 679 O O . ASP A 1 93 ? 8.937 -7.114 -20.063 1.00 86.31 93 ASP A O 1
ATOM 683 N N . TRP A 1 94 ? 7.390 -7.427 -18.493 1.00 92.38 94 TRP A N 1
ATOM 684 C CA . TRP A 1 94 ? 7.236 -6.006 -18.235 1.00 92.38 94 TRP A CA 1
ATOM 685 C C . TRP A 1 94 ? 8.415 -5.460 -17.423 1.00 92.38 94 TRP A C 1
ATOM 687 O O . TRP A 1 94 ? 8.611 -5.826 -16.265 1.00 92.38 94 TRP A O 1
ATOM 697 N N . ALA A 1 95 ? 9.153 -4.500 -17.987 1.00 92.31 95 ALA A N 1
ATOM 698 C CA . ALA A 1 95 ? 10.323 -3.885 -17.345 1.00 92.31 95 ALA A CA 1
ATOM 699 C C . ALA A 1 95 ? 10.033 -3.223 -15.977 1.00 92.31 95 ALA A C 1
ATOM 701 O O . ALA A 1 95 ? 10.940 -3.049 -15.164 1.00 92.31 95 ALA A O 1
ATOM 702 N N . GLY A 1 96 ? 8.773 -2.873 -15.690 1.00 93.38 96 GLY A N 1
ATOM 703 C CA . GLY A 1 96 ? 8.351 -2.335 -14.392 1.00 93.38 96 GLY A CA 1
ATOM 704 C C . GLY A 1 96 ? 8.230 -3.374 -13.270 1.00 93.38 96 GLY A C 1
ATOM 705 O O . GLY A 1 96 ? 8.080 -2.997 -12.107 1.00 93.38 96 GLY A O 1
ATOM 706 N N . LEU A 1 97 ? 8.304 -4.672 -13.585 1.00 94.25 97 LEU A N 1
ATOM 707 C CA . LEU A 1 97 ? 8.016 -5.762 -12.651 1.00 94.25 97 LEU A CA 1
ATOM 708 C C . LEU A 1 97 ? 8.912 -5.746 -11.408 1.00 94.25 97 LEU A C 1
ATOM 710 O O . LEU A 1 97 ? 8.417 -5.914 -10.293 1.00 94.25 97 LEU A O 1
ATOM 714 N N . THR A 1 98 ? 10.211 -5.491 -11.576 1.00 94.00 98 THR A N 1
ATOM 715 C CA . THR A 1 98 ? 11.174 -5.450 -10.464 1.00 94.00 98 THR A CA 1
ATOM 716 C C . THR A 1 98 ? 10.831 -4.343 -9.469 1.00 94.00 98 THR A C 1
ATOM 718 O O . THR A 1 98 ? 10.784 -4.580 -8.260 1.00 94.00 98 THR A O 1
ATOM 721 N N . TRP A 1 99 ? 10.522 -3.144 -9.973 1.00 96.88 99 TRP A N 1
ATOM 722 C CA . TRP A 1 99 ? 10.092 -2.013 -9.148 1.00 96.88 99 TRP A CA 1
ATOM 723 C C . TRP A 1 99 ? 8.752 -2.274 -8.470 1.00 96.88 99 TRP A C 1
ATOM 725 O O . TRP A 1 99 ? 8.592 -1.968 -7.288 1.00 96.88 99 TRP A O 1
ATOM 735 N N . MET A 1 100 ? 7.811 -2.886 -9.189 1.00 95.94 100 MET A N 1
ATOM 736 C CA . MET A 1 100 ? 6.523 -3.262 -8.624 1.00 95.94 100 MET A CA 1
ATOM 737 C C . MET A 1 100 ? 6.689 -4.247 -7.466 1.00 95.94 100 MET A C 1
ATOM 739 O O . MET A 1 100 ? 6.171 -3.992 -6.381 1.00 95.94 100 MET A O 1
ATOM 743 N N . GLY A 1 101 ? 7.448 -5.329 -7.654 1.00 94.44 101 GLY A N 1
ATOM 744 C CA . GLY A 1 101 ? 7.703 -6.323 -6.611 1.00 94.44 101 GLY A CA 1
ATOM 745 C C . GLY A 1 101 ? 8.384 -5.719 -5.382 1.00 94.44 101 GLY A C 1
ATOM 746 O O . GLY A 1 101 ? 7.920 -5.913 -4.256 1.00 94.44 101 GLY A O 1
ATOM 747 N N . ALA A 1 102 ? 9.429 -4.912 -5.593 1.00 96.88 102 ALA A N 1
ATOM 748 C CA . ALA A 1 102 ? 10.135 -4.229 -4.512 1.00 96.88 102 ALA A CA 1
ATOM 749 C C . ALA A 1 102 ? 9.205 -3.308 -3.703 1.00 96.88 102 ALA A C 1
ATOM 751 O O . ALA A 1 102 ? 9.240 -3.321 -2.471 1.00 96.88 102 ALA A O 1
ATOM 752 N N . LEU A 1 103 ? 8.335 -2.543 -4.372 1.00 97.88 103 LEU A N 1
ATOM 753 C CA . LEU A 1 103 ? 7.424 -1.625 -3.688 1.00 97.88 103 LEU A CA 1
ATOM 754 C C . LEU A 1 103 ? 6.163 -2.273 -3.132 1.00 97.88 103 LEU A C 1
ATOM 756 O O . LEU A 1 103 ? 5.578 -1.713 -2.208 1.00 97.88 103 LEU A O 1
ATOM 760 N N . VAL A 1 104 ? 5.775 -3.462 -3.593 1.00 96.88 104 VAL A N 1
ATOM 761 C CA . VAL A 1 104 ? 4.796 -4.276 -2.863 1.00 96.88 104 VAL A CA 1
ATOM 762 C C . VAL A 1 104 ? 5.360 -4.642 -1.490 1.00 96.88 104 VAL A C 1
ATOM 764 O O . VAL A 1 104 ? 4.696 -4.418 -0.479 1.00 96.88 104 VAL A O 1
ATOM 767 N N . ILE A 1 105 ? 6.603 -5.130 -1.430 1.00 97.00 105 ILE A N 1
ATOM 768 C CA . ILE A 1 105 ? 7.257 -5.499 -0.165 1.00 97.00 105 ILE A CA 1
ATOM 769 C C . ILE A 1 105 ? 7.452 -4.262 0.719 1.00 97.00 105 ILE A C 1
ATOM 771 O O . ILE A 1 105 ? 6.996 -4.237 1.864 1.00 97.00 105 ILE A O 1
ATOM 775 N N . ALA A 1 106 ? 8.083 -3.213 0.185 1.00 98.12 106 ALA A N 1
ATOM 776 C CA . ALA A 1 106 ? 8.334 -1.985 0.933 1.00 98.12 106 ALA A CA 1
ATOM 777 C C . ALA A 1 106 ? 7.026 -1.323 1.387 1.00 98.12 106 ALA A C 1
ATOM 779 O O . ALA A 1 106 ? 6.920 -0.889 2.531 1.00 98.12 106 ALA A O 1
ATOM 780 N N . GLY A 1 107 ? 6.003 -1.305 0.531 1.00 98.00 107 GLY A N 1
ATOM 781 C CA . GLY A 1 107 ? 4.682 -0.780 0.852 1.00 98.00 107 GLY A CA 1
ATOM 782 C C . GLY A 1 107 ? 4.021 -1.520 2.011 1.00 98.00 107 GLY A C 1
ATOM 783 O O . GLY A 1 107 ? 3.484 -0.880 2.913 1.00 98.00 107 GLY A O 1
ATOM 784 N N . VAL A 1 108 ? 4.088 -2.856 2.032 1.00 97.44 108 VAL A N 1
ATOM 785 C CA . VAL A 1 108 ? 3.578 -3.665 3.153 1.00 97.44 108 VAL A CA 1
ATOM 786 C C . VAL A 1 108 ? 4.277 -3.278 4.455 1.00 97.44 108 VAL A C 1
ATOM 788 O O . VAL A 1 108 ? 3.605 -3.005 5.450 1.00 97.44 108 VAL A O 1
ATOM 791 N N . VAL A 1 109 ? 5.609 -3.195 4.442 1.00 98.31 109 VAL A N 1
ATOM 792 C CA . VAL A 1 109 ? 6.411 -2.824 5.618 1.00 98.31 109 VAL A CA 1
ATOM 793 C C . VAL A 1 109 ? 6.062 -1.415 6.100 1.00 98.31 109 VAL A C 1
ATOM 795 O O . VAL A 1 109 ? 5.819 -1.213 7.290 1.00 98.31 109 VAL A O 1
ATOM 798 N N . VAL A 1 110 ? 5.973 -0.447 5.185 1.00 98.25 110 VAL A N 1
ATOM 799 C CA . VAL A 1 110 ? 5.624 0.948 5.488 1.00 98.25 110 VAL A CA 1
ATOM 800 C C . VAL A 1 110 ? 4.220 1.047 6.076 1.00 98.25 110 VAL A C 1
ATOM 802 O O . VAL A 1 110 ? 4.035 1.698 7.106 1.00 98.25 110 VAL A O 1
ATOM 805 N N . TRP A 1 111 ? 3.233 0.368 5.485 1.00 97.88 111 TRP A N 1
ATOM 806 C CA . TRP A 1 111 ? 1.872 0.361 6.015 1.00 97.88 111 TRP A CA 1
ATOM 807 C C . TRP A 1 111 ? 1.820 -0.259 7.411 1.00 97.88 111 TRP A C 1
ATOM 809 O O . TRP A 1 111 ? 1.201 0.305 8.314 1.00 97.88 111 TRP A O 1
ATOM 819 N N . MET A 1 112 ? 2.472 -1.408 7.610 1.00 96.75 112 MET A N 1
ATOM 820 C CA . MET A 1 112 ? 2.517 -2.080 8.909 1.00 96.75 112 MET A CA 1
ATOM 821 C C . MET A 1 112 ? 3.195 -1.211 9.968 1.00 96.75 112 MET A C 1
ATOM 823 O O . MET A 1 112 ? 2.662 -1.080 11.067 1.00 96.75 112 MET A O 1
ATOM 827 N N . GLY A 1 113 ? 4.309 -0.558 9.632 1.00 96.50 113 GLY A N 1
ATOM 828 C CA . GLY A 1 113 ? 4.997 0.374 10.524 1.00 96.50 113 GLY A CA 1
ATOM 829 C C . GLY A 1 113 ? 4.137 1.587 10.882 1.00 96.50 113 GLY A C 1
ATOM 830 O O . GLY A 1 113 ? 4.031 1.944 12.058 1.00 96.50 113 GLY A O 1
ATOM 831 N N . ALA A 1 114 ? 3.459 2.188 9.899 1.00 96.00 114 ALA A N 1
ATOM 832 C CA . ALA A 1 114 ? 2.542 3.304 10.124 1.00 96.00 114 ALA A CA 1
ATOM 833 C C . ALA A 1 114 ? 1.358 2.895 11.013 1.00 96.00 114 ALA A C 1
ATOM 835 O O . ALA A 1 114 ? 0.995 3.614 11.945 1.00 96.00 114 ALA A O 1
ATOM 836 N N . HIS A 1 115 ? 0.787 1.715 10.763 1.00 93.56 115 HIS A N 1
ATOM 837 C CA . HIS A 1 115 ? -0.306 1.171 11.557 1.00 93.56 115 HIS A CA 1
ATOM 838 C C . HIS A 1 115 ? 0.131 0.862 12.994 1.00 93.56 115 HIS A C 1
ATOM 840 O O . HIS A 1 115 ? -0.533 1.295 13.931 1.00 93.56 115 HIS A O 1
ATOM 846 N N . ALA A 1 116 ? 1.268 0.188 13.187 1.00 92.62 116 ALA A N 1
ATOM 847 C CA . ALA A 1 116 ? 1.821 -0.108 14.509 1.00 92.62 116 ALA A CA 1
ATOM 848 C C . ALA A 1 116 ? 2.129 1.176 15.294 1.00 92.62 116 ALA A C 1
ATOM 850 O O . ALA A 1 116 ? 1.735 1.308 16.450 1.00 92.62 116 ALA A O 1
ATOM 851 N N . THR A 1 117 ? 2.739 2.167 14.637 1.00 92.38 117 THR A N 1
ATOM 852 C CA . THR A 1 117 ? 3.013 3.482 15.235 1.00 92.38 117 THR A CA 1
ATOM 853 C C . THR A 1 117 ? 1.727 4.179 15.666 1.00 92.38 117 THR A C 1
ATOM 855 O O . THR A 1 117 ? 1.678 4.773 16.744 1.00 92.38 117 THR A O 1
ATOM 858 N N . TRP A 1 118 ? 0.675 4.105 14.846 1.00 92.56 118 TRP A N 1
ATOM 859 C CA . TRP A 1 118 ? -0.636 4.632 15.211 1.00 92.56 118 TRP A CA 1
ATOM 860 C C . TRP A 1 118 ? -1.211 3.903 16.427 1.00 92.56 118 TRP A C 1
ATOM 862 O O . TRP A 1 118 ? -1.644 4.570 17.361 1.00 92.56 118 TRP A O 1
ATOM 872 N N . VAL A 1 119 ? -1.165 2.566 16.457 1.00 89.94 119 VAL A N 1
ATOM 873 C CA . VAL A 1 119 ? -1.666 1.757 17.583 1.00 89.94 119 VAL A CA 1
ATOM 874 C C . VAL A 1 119 ? -0.929 2.094 18.880 1.00 89.94 119 VAL A C 1
ATOM 876 O O . VAL A 1 119 ? -1.579 2.299 19.898 1.00 89.94 119 VAL A O 1
ATOM 879 N N . TRP A 1 120 ? 0.401 2.218 18.854 1.00 89.44 120 TRP A N 1
ATOM 880 C CA . TRP A 1 120 ? 1.195 2.556 20.043 1.00 89.44 120 TRP A CA 1
ATOM 881 C C . TRP A 1 120 ? 0.944 3.968 20.571 1.00 89.44 120 TRP A C 1
ATOM 883 O O . TRP A 1 120 ? 1.064 4.213 21.767 1.00 89.44 120 TRP A O 1
ATOM 893 N N . ARG A 1 121 ? 0.616 4.915 19.687 1.00 88.00 121 ARG A N 1
ATOM 894 C CA . ARG A 1 121 ? 0.321 6.305 20.070 1.00 88.00 121 ARG A CA 1
ATOM 895 C C . ARG A 1 121 ? -1.149 6.525 20.405 1.00 88.00 121 ARG A C 1
ATOM 897 O O . ARG A 1 121 ? -1.483 7.501 21.078 1.00 88.00 121 ARG A O 1
ATOM 904 N N . ALA A 1 122 ? -2.033 5.656 19.925 1.00 82.50 122 ALA A N 1
ATOM 905 C CA . ALA A 1 122 ? -3.435 5.692 20.275 1.00 82.50 122 ALA A CA 1
ATOM 906 C C . ALA A 1 122 ? -3.569 5.339 21.760 1.00 82.50 122 ALA A C 1
ATOM 908 O O . ALA A 1 122 ? -3.247 4.235 22.187 1.00 82.50 122 ALA A O 1
ATOM 909 N N . LYS A 1 123 ? -4.068 6.284 22.561 1.00 65.56 123 LYS A N 1
ATOM 910 C CA . LYS A 1 123 ? -4.480 6.021 23.943 1.00 65.56 123 LYS A CA 1
ATOM 911 C C . LYS A 1 123 ? -5.747 5.166 23.905 1.00 65.56 123 LYS A C 1
ATOM 913 O O . LYS A 1 123 ? -6.851 5.700 23.962 1.00 65.56 123 LYS A O 1
ATOM 918 N N . ILE A 1 124 ? -5.599 3.860 23.690 1.00 65.00 124 ILE A N 1
ATOM 919 C CA . ILE A 1 124 ? -6.713 2.915 23.726 1.00 65.00 124 ILE A CA 1
ATOM 920 C C . ILE A 1 124 ? -6.981 2.617 25.214 1.00 65.00 124 ILE A C 1
ATOM 922 O O . ILE A 1 124 ? -6.113 2.037 25.864 1.00 65.00 124 ILE A O 1
ATOM 926 N N . PRO A 1 125 ? -8.133 3.025 25.775 1.00 56.84 125 PRO A N 1
ATOM 927 C CA . PRO A 1 125 ? -8.405 2.998 27.216 1.00 56.84 125 PRO A CA 1
ATOM 928 C C . PRO A 1 125 ? -8.766 1.588 27.724 1.00 56.84 125 PRO A C 1
ATOM 930 O O . PRO A 1 125 ? -9.814 1.389 28.324 1.00 56.84 125 PRO A O 1
ATOM 933 N N . TYR A 1 126 ? -7.928 0.587 27.441 1.00 56.69 126 TYR A N 1
ATOM 934 C CA . TYR A 1 126 ? -8.061 -0.775 27.985 1.00 56.69 126 TYR A CA 1
ATOM 935 C C . TYR A 1 126 ? -6.947 -1.134 28.981 1.00 56.69 126 TYR A C 1
ATOM 937 O O . TYR A 1 126 ? -6.840 -2.289 29.379 1.00 56.69 126 TYR A O 1
ATOM 945 N N . VAL A 1 127 ? -6.123 -0.164 29.391 1.00 52.34 127 VAL A N 1
ATOM 946 C CA . VAL A 1 127 ? -5.062 -0.355 30.393 1.00 52.34 127 VAL A CA 1
ATOM 947 C C . VAL A 1 127 ? -5.140 0.760 31.437 1.00 52.34 127 VAL A C 1
ATOM 949 O O . VAL A 1 127 ? -4.226 1.562 31.594 1.00 52.34 127 VAL A O 1
ATOM 952 N N . GLU A 1 128 ? -6.280 0.842 32.111 1.00 39.34 128 GLU A N 1
ATOM 953 C CA . GLU A 1 128 ? -6.317 1.295 33.501 1.00 39.34 128 GLU A CA 1
ATOM 954 C C . GLU A 1 128 ? 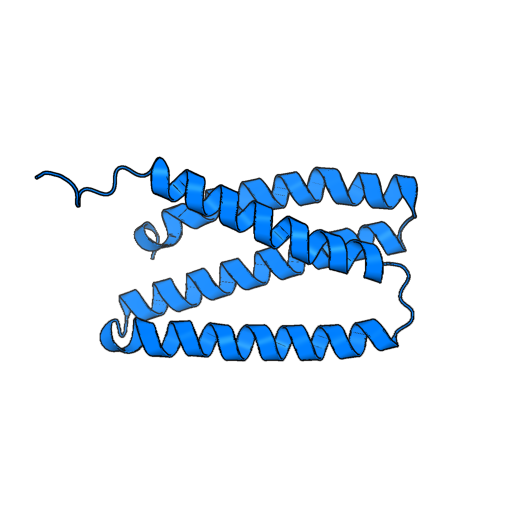-6.498 0.010 34.322 1.00 39.34 128 GLU A C 1
ATOM 956 O O . GLU A 1 128 ? -7.590 -0.559 34.358 1.00 39.34 128 GLU A O 1
ATOM 961 N N . LEU A 1 129 ? -5.377 -0.517 34.828 1.00 39.97 129 LEU A N 1
ATOM 962 C CA . LEU A 1 129 ? -5.322 -1.509 35.907 1.00 39.97 129 LEU A CA 1
ATOM 963 C C . LEU A 1 129 ? -5.140 -0.754 37.222 1.00 39.97 129 LEU A C 1
ATOM 965 O O . LEU A 1 129 ? -4.314 0.189 37.218 1.00 39.97 129 LEU A O 1
#

Radius of gyration: 16.9 Å; chains: 1; bounding box: 40×26×56 Å

Sequence (129 aa):
MKKRLQHLPAGLIAMAALLVVTVPLALWRDGAAAASGAAAGVGLVTLSYTLSSLVIAWTDLRARHLLMPVALGTYVVKFTVIGVAMWFVSGADWAGLTWMGALVIAGVVVWMGAHATWVWRAKIPYVEL

pLDDT: mean 92.31, std 10.35, range [39.34, 98.44]

Foldseek 3Di:
DCVLCVLLVLLVVLLVVQLVPQLVVLCVPPRDLQSVLLVLLSVLLSVLVVVLSVQLVVCCVPPVVCNVVSSVVSVVVSCVVVVVVLVVVVVPPRPNNVNSVVSNVVSVVSSVVSSVVCVVPPPPPPPPD

Organism: NCBI:txid1424081